Protein AF-A0A6V3NQ74-F1 (afdb_monomer_lite)

Radius of gyration: 39.57 Å; chains: 1; bounding box: 62×53×136 Å

InterPro domains:
  IPR001876 Zinc finger, RanBP2-type [SM00547] (29-54)
  IPR036443 Zinc finger, RanBP2-type superfamily [SSF90209] (30-55)

Sequence (118 aa):
MMWGGRRREKKKSTQEKKVPKSESVVDAGPWECTRCTFLNTSGKATECSVCGTERPKKSPTTQLHTPHFSTHNLKKDKRKKQTPIINTHETKKKKDKRERQRKRKTKNESKKLFTNEE

Secondary structure (DSSP, 8-state):
------------------------------EE-TTT--EE--TT-SB-TTT-PBPPP-----S------------------------HHHHHHHHHHHHHHHHHHHHHHHHHHHTS--

Structure (mmCIF, N/CA/C/O backbone):
data_AF-A0A6V3NQ74-F1
#
_entry.id   AF-A0A6V3NQ74-F1
#
loop_
_atom_site.group_PDB
_atom_site.id
_atom_site.type_symbol
_atom_site.label_atom_id
_atom_site.label_alt_id
_atom_site.label_comp_id
_atom_site.label_asym_id
_atom_site.label_entity_id
_atom_site.label_seq_id
_atom_site.pdbx_PDB_ins_code
_atom_site.Cartn_x
_atom_site.Cartn_y
_atom_site.Cartn_z
_atom_site.occupancy
_atom_site.B_iso_or_equiv
_atom_site.auth_seq_id
_atom_site.auth_comp_id
_atom_site.auth_asym_id
_atom_site.auth_atom_id
_atom_site.pdbx_PDB_model_num
ATOM 1 N N . MET A 1 1 ? 40.743 -21.119 -69.668 1.00 57.19 1 MET A N 1
ATOM 2 C CA . MET A 1 1 ? 40.511 -19.823 -68.988 1.00 57.19 1 MET A CA 1
ATOM 3 C C . MET A 1 1 ? 39.258 -19.955 -68.125 1.00 57.19 1 MET A C 1
ATOM 5 O O . MET A 1 1 ? 38.320 -20.621 -68.536 1.00 57.19 1 MET A O 1
ATOM 9 N N . MET A 1 2 ? 39.328 -19.483 -66.881 1.00 46.78 2 MET A N 1
ATOM 10 C CA . MET A 1 2 ? 38.542 -19.945 -65.725 1.00 46.78 2 MET A CA 1
ATOM 11 C C . MET A 1 2 ? 37.077 -19.467 -65.720 1.00 46.78 2 MET A C 1
ATOM 13 O O . MET A 1 2 ? 36.794 -18.312 -66.019 1.00 46.78 2 MET A O 1
ATOM 17 N N . TRP A 1 3 ? 36.157 -20.349 -65.309 1.00 50.09 3 TRP A N 1
ATOM 18 C CA . TRP A 1 3 ? 34.763 -20.029 -64.976 1.00 50.09 3 TRP A CA 1
ATOM 19 C C . TRP A 1 3 ? 34.698 -19.148 -63.714 1.00 50.09 3 TRP A C 1
ATOM 21 O O . TRP A 1 3 ? 34.986 -19.606 -62.610 1.00 50.09 3 TRP A O 1
ATOM 31 N N . GLY A 1 4 ? 34.304 -17.882 -63.860 1.00 46.12 4 GLY A N 1
ATOM 32 C CA . GLY A 1 4 ? 34.121 -16.938 -62.752 1.00 46.12 4 GLY A CA 1
ATOM 33 C C . GLY A 1 4 ? 32.715 -16.999 -62.148 1.00 46.12 4 GLY A C 1
ATOM 34 O O . GLY A 1 4 ? 31.885 -16.134 -62.416 1.00 46.12 4 GLY A O 1
ATOM 35 N N . GLY A 1 5 ? 32.431 -18.009 -61.323 1.00 43.97 5 GLY A N 1
ATOM 36 C CA . GLY A 1 5 ? 31.190 -18.087 -60.546 1.00 43.97 5 GLY A CA 1
ATOM 37 C C . GLY A 1 5 ? 31.200 -17.117 -59.358 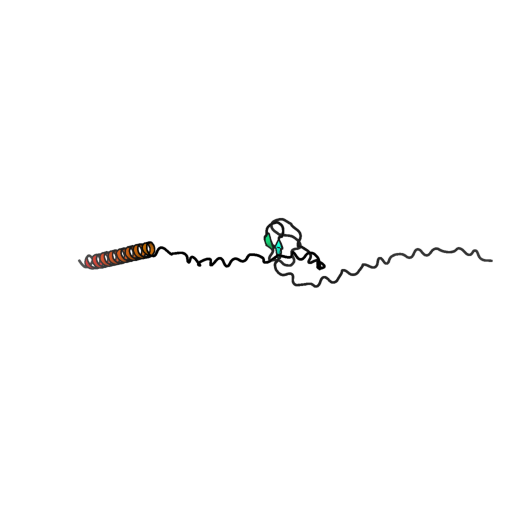1.00 43.97 5 GLY A C 1
ATOM 38 O O . GLY A 1 5 ? 31.984 -17.277 -58.423 1.00 43.97 5 GLY A O 1
ATOM 39 N N . ARG A 1 6 ? 30.316 -16.111 -59.351 1.00 62.88 6 ARG A N 1
ATOM 40 C CA . ARG A 1 6 ? 30.157 -15.186 -58.214 1.00 62.88 6 ARG A CA 1
ATOM 41 C C . ARG A 1 6 ? 29.403 -15.882 -57.071 1.00 62.88 6 ARG A C 1
ATOM 43 O O . ARG A 1 6 ? 28.174 -15.915 -57.042 1.00 62.88 6 ARG A O 1
ATOM 50 N N . ARG A 1 7 ? 30.149 -16.450 -56.121 1.00 61.56 7 ARG A N 1
ATOM 51 C CA . ARG A 1 7 ? 29.634 -17.074 -54.890 1.00 61.56 7 ARG A CA 1
ATOM 52 C C . ARG A 1 7 ? 28.954 -16.011 -54.011 1.00 61.56 7 ARG A C 1
ATOM 54 O O . ARG A 1 7 ? 29.626 -15.140 -53.472 1.00 61.56 7 ARG A O 1
ATOM 61 N N . ARG A 1 8 ? 27.623 -16.064 -53.851 1.00 62.25 8 ARG A N 1
ATOM 62 C CA . ARG A 1 8 ? 26.909 -15.288 -52.817 1.00 62.25 8 ARG A CA 1
ATOM 63 C C . ARG A 1 8 ? 27.290 -15.841 -51.443 1.00 62.25 8 ARG A C 1
ATOM 65 O O . ARG A 1 8 ? 26.897 -16.953 -51.091 1.00 62.25 8 ARG A O 1
ATOM 72 N N . GLU A 1 9 ? 28.033 -15.065 -50.665 1.00 59.28 9 GLU A N 1
ATOM 73 C CA . GLU A 1 9 ? 28.279 -15.345 -49.252 1.00 59.28 9 GLU A CA 1
ATOM 74 C C . GLU A 1 9 ? 26.968 -15.199 -48.465 1.00 59.28 9 GLU A C 1
ATOM 76 O O . GLU A 1 9 ? 26.471 -14.095 -48.237 1.00 59.28 9 GLU A O 1
ATOM 81 N N . LYS A 1 10 ? 26.388 -16.323 -48.032 1.00 55.28 10 LYS A N 1
ATOM 82 C CA . LYS A 1 10 ? 25.374 -16.331 -46.972 1.00 55.28 10 LYS A CA 1
ATOM 83 C C . LYS A 1 10 ? 26.070 -15.964 -45.659 1.00 55.28 10 LYS A C 1
ATOM 85 O O . LYS A 1 10 ? 26.582 -16.842 -44.967 1.00 55.28 10 LYS A O 1
ATOM 90 N N . LYS A 1 11 ? 26.105 -14.673 -45.315 1.00 51.38 11 LYS A N 1
ATOM 91 C CA . LYS A 1 11 ? 26.543 -14.222 -43.989 1.00 51.38 11 LYS A CA 1
ATOM 92 C C . LYS A 1 11 ? 25.480 -14.609 -42.961 1.00 51.38 11 LYS A C 1
ATOM 94 O O . LYS A 1 11 ? 24.398 -14.036 -42.886 1.00 51.38 11 LYS A O 1
ATOM 99 N N . LYS A 1 12 ? 25.799 -15.680 -42.240 1.00 46.34 12 LYS A N 1
ATOM 100 C CA . LYS A 1 12 ? 25.073 -16.248 -41.110 1.00 46.34 12 LYS A CA 1
ATOM 101 C C . LYS A 1 12 ? 25.259 -15.334 -39.896 1.00 46.34 12 LYS A C 1
ATOM 103 O O . LYS A 1 12 ? 26.386 -15.036 -39.535 1.00 46.34 12 LYS A O 1
ATOM 108 N N . SER A 1 13 ? 24.143 -14.995 -39.255 1.00 49.78 13 SER A N 1
ATOM 109 C CA . SER A 1 13 ? 24.027 -14.777 -37.810 1.00 49.78 13 SER A CA 1
ATOM 110 C C . SER A 1 13 ? 24.991 -13.784 -37.153 1.00 49.78 13 SER A C 1
ATOM 112 O O . SER A 1 13 ? 25.988 -14.175 -36.555 1.00 49.78 13 SER A O 1
ATOM 114 N N . THR A 1 14 ? 24.528 -12.546 -37.042 1.00 41.84 14 THR A N 1
ATOM 115 C CA . THR A 1 14 ? 24.642 -11.797 -35.786 1.00 41.84 14 THR A CA 1
ATOM 116 C C . THR A 1 14 ? 23.406 -10.922 -35.684 1.00 41.84 14 THR A C 1
ATOM 118 O O . THR A 1 14 ? 23.372 -9.782 -36.129 1.00 41.84 14 THR A O 1
ATOM 121 N N . GLN A 1 15 ? 22.328 -11.495 -35.147 1.00 54.38 15 GLN A N 1
ATOM 122 C CA . GLN A 1 15 ? 21.281 -10.682 -34.551 1.00 54.38 15 GLN A CA 1
ATOM 123 C C . GLN A 1 15 ? 21.956 -9.979 -33.372 1.00 54.38 15 GLN A C 1
ATOM 125 O O . GLN A 1 15 ? 22.154 -10.588 -32.320 1.00 54.38 15 GLN A O 1
ATOM 130 N N . GLU A 1 16 ? 22.390 -8.734 -33.580 1.00 52.34 16 GLU A N 1
ATOM 131 C CA . GLU A 1 16 ? 22.707 -7.820 -32.492 1.00 52.34 16 GLU A CA 1
ATOM 132 C C . GLU A 1 16 ? 21.496 -7.825 -31.565 1.00 52.34 16 GLU A C 1
ATOM 134 O O . GLU A 1 16 ? 20.439 -7.255 -31.852 1.00 52.34 16 GLU A O 1
ATOM 139 N N . LYS A 1 17 ? 21.632 -8.561 -30.461 1.00 50.25 17 LYS A N 1
ATOM 140 C CA . LYS A 1 17 ? 20.785 -8.404 -29.294 1.00 50.25 17 LYS A CA 1
ATOM 141 C C . LYS A 1 17 ? 20.925 -6.939 -28.918 1.00 50.25 17 LYS A C 1
ATOM 143 O O . LYS A 1 17 ? 21.934 -6.555 -28.332 1.00 50.25 17 LYS A O 1
ATOM 148 N N . LYS A 1 18 ? 19.942 -6.123 -29.311 1.00 53.28 18 LYS A N 1
ATOM 149 C CA . LYS A 1 18 ? 19.784 -4.770 -28.788 1.00 53.28 18 LYS A CA 1
ATOM 150 C C . LYS A 1 18 ? 19.861 -4.900 -27.276 1.00 53.28 18 LYS A C 1
ATOM 152 O O . LYS A 1 18 ? 19.019 -5.551 -26.660 1.00 53.28 18 LYS A O 1
ATOM 157 N N . VAL A 1 19 ? 20.946 -4.360 -26.739 1.00 58.28 19 VAL A N 1
ATOM 158 C CA . VAL A 1 19 ? 21.267 -4.312 -25.320 1.00 58.28 19 VAL A CA 1
ATOM 159 C C . VAL A 1 19 ? 20.004 -3.864 -24.580 1.00 58.28 19 VAL A C 1
ATOM 161 O O . VAL A 1 19 ? 19.425 -2.846 -24.980 1.00 58.28 19 VAL A O 1
ATOM 164 N N . PRO A 1 20 ? 19.513 -4.616 -23.575 1.00 55.28 20 PRO A N 1
ATOM 165 C CA . PRO A 1 20 ? 18.380 -4.161 -22.791 1.00 55.28 20 PRO A CA 1
ATOM 166 C C . PRO A 1 20 ? 18.743 -2.793 -22.224 1.00 55.28 20 PRO A C 1
ATOM 168 O O . PRO A 1 20 ? 19.790 -2.612 -21.600 1.00 55.28 20 PRO A O 1
ATOM 171 N N . LYS A 1 21 ? 17.888 -1.817 -22.541 1.00 45.88 21 LYS A N 1
ATOM 172 C CA . LYS A 1 21 ? 17.929 -0.465 -21.999 1.00 45.88 21 LYS A CA 1
ATOM 173 C C . LYS A 1 21 ? 18.148 -0.606 -20.505 1.00 45.88 21 LYS A C 1
ATOM 175 O O . LYS A 1 21 ? 17.361 -1.293 -19.870 1.00 45.88 21 LYS A O 1
ATOM 180 N N . SER A 1 22 ? 19.234 -0.020 -20.006 1.00 53.34 22 SER A N 1
ATOM 181 C CA . SER A 1 22 ? 19.616 -0.033 -18.601 1.00 53.34 22 SER A CA 1
ATOM 182 C C . SER A 1 22 ? 18.401 0.321 -17.750 1.00 53.34 22 SER A C 1
ATOM 184 O O . SER A 1 22 ? 18.066 1.496 -17.576 1.00 53.34 22 SER A O 1
ATOM 186 N N . GLU A 1 23 ? 17.711 -0.707 -17.271 1.00 57.38 23 GLU A N 1
ATOM 187 C CA . GLU A 1 23 ? 16.810 -0.619 -16.146 1.00 57.38 23 GLU A CA 1
ATOM 188 C C . GLU A 1 23 ? 17.743 -0.300 -14.999 1.00 57.38 23 GLU A C 1
ATOM 190 O O . GLU A 1 23 ? 18.423 -1.164 -14.446 1.00 57.38 23 GLU A O 1
ATOM 195 N N . SER A 1 24 ? 17.856 0.999 -14.721 1.00 54.97 24 SER A N 1
ATOM 196 C CA . SER A 1 24 ? 18.256 1.445 -13.410 1.00 54.97 24 SER A CA 1
ATOM 197 C C . SER A 1 24 ? 17.444 0.590 -12.455 1.00 54.97 24 SER A C 1
ATOM 199 O O . SER A 1 24 ? 16.212 0.660 -12.431 1.00 54.97 24 SER A O 1
ATOM 201 N N . VAL A 1 25 ? 18.138 -0.287 -11.733 1.00 53.22 25 VAL A N 1
ATOM 202 C CA . VAL A 1 25 ? 17.598 -0.975 -10.571 1.00 53.22 25 VAL A CA 1
ATOM 203 C C . VAL A 1 25 ? 17.392 0.131 -9.544 1.00 53.22 25 VAL A C 1
ATOM 205 O O . VAL A 1 25 ? 18.156 0.309 -8.604 1.00 53.22 25 VAL A O 1
ATOM 208 N N . VAL A 1 26 ? 16.399 0.980 -9.809 1.00 58.75 26 VAL A N 1
ATOM 209 C CA . VAL A 1 26 ? 15.745 1.767 -8.795 1.00 58.75 26 VAL A CA 1
ATOM 210 C C . VAL A 1 26 ? 15.205 0.691 -7.891 1.00 58.75 26 VAL A C 1
ATOM 212 O O . VAL A 1 26 ? 14.385 -0.123 -8.323 1.00 58.75 26 VAL A O 1
ATOM 215 N N . ASP A 1 27 ? 15.759 0.612 -6.687 1.00 60.94 27 ASP A N 1
ATOM 216 C CA . ASP A 1 27 ? 15.124 -0.129 -5.620 1.00 60.94 27 ASP A CA 1
ATOM 217 C C . ASP A 1 27 ? 13.688 0.387 -5.584 1.00 60.94 27 ASP A C 1
ATOM 219 O O . ASP A 1 27 ? 13.398 1.558 -5.312 1.00 60.94 27 ASP A O 1
ATOM 223 N N . ALA A 1 28 ? 12.813 -0.420 -6.165 1.00 73.19 28 ALA A N 1
ATOM 224 C CA . ALA A 1 28 ? 11.477 -0.005 -6.461 1.00 73.19 28 ALA A CA 1
ATOM 225 C C . ALA A 1 28 ? 10.808 0.009 -5.103 1.00 73.19 28 ALA A C 1
ATOM 227 O O . ALA A 1 28 ? 10.549 -1.042 -4.545 1.00 73.19 28 ALA A O 1
ATOM 228 N N . GLY A 1 29 ? 10.586 1.181 -4.526 1.00 87.19 29 GLY A N 1
ATOM 229 C CA . GLY A 1 29 ? 9.810 1.257 -3.299 1.00 87.19 29 GLY A CA 1
ATOM 230 C C . GLY A 1 29 ? 8.426 0.603 -3.459 1.00 87.19 29 GLY A C 1
ATOM 231 O O . GLY A 1 29 ? 8.012 0.253 -4.577 1.00 87.19 29 GLY A O 1
ATOM 232 N N . PRO A 1 30 ? 7.685 0.466 -2.350 1.00 91.62 30 PRO A N 1
ATOM 233 C CA . PRO A 1 30 ? 6.296 0.030 -2.395 1.00 91.62 30 PRO A CA 1
ATOM 234 C C . PRO A 1 30 ? 5.486 0.875 -3.392 1.00 91.62 30 PRO A C 1
ATOM 236 O O . PRO A 1 30 ? 5.761 2.063 -3.583 1.00 91.62 30 PRO A O 1
ATOM 239 N N . TRP A 1 31 ? 4.504 0.263 -4.054 1.00 93.06 31 TRP A N 1
ATOM 240 C CA . TRP A 1 31 ? 3.695 0.930 -5.078 1.00 93.06 31 TRP A CA 1
ATOM 241 C C . TRP A 1 31 ? 2.206 0.637 -4.913 1.00 93.06 31 TRP A C 1
ATOM 243 O O . TRP A 1 31 ? 1.803 -0.478 -4.586 1.00 93.06 31 TRP A O 1
ATOM 253 N N . GLU A 1 32 ? 1.381 1.647 -5.165 1.00 95.19 32 GLU A N 1
ATOM 254 C CA . GLU A 1 32 ? -0.074 1.532 -5.105 1.00 95.19 32 GLU A CA 1
ATOM 255 C C . GLU A 1 32 ? -0.635 1.060 -6.448 1.00 95.19 32 GLU A C 1
ATOM 257 O O . GLU A 1 32 ? -0.279 1.572 -7.513 1.00 95.19 32 GLU A O 1
ATOM 262 N N . CYS A 1 33 ? -1.523 0.071 -6.407 1.00 94.94 33 CYS A N 1
ATOM 263 C CA . CYS A 1 33 ? -2.203 -0.424 -7.591 1.00 94.94 33 CYS A CA 1
ATOM 264 C C . CYS A 1 33 ? -3.207 0.605 -8.122 1.00 94.94 33 CYS A C 1
ATOM 266 O O . CYS A 1 33 ? -4.113 1.025 -7.408 1.00 94.94 33 CYS A O 1
ATOM 268 N N . THR A 1 34 ? -3.128 0.938 -9.408 1.00 93.88 34 THR A N 1
ATOM 269 C CA . THR A 1 34 ? -4.053 1.883 -10.057 1.00 93.88 34 THR A CA 1
ATOM 270 C C . THR A 1 34 ? -5.473 1.339 -10.227 1.00 93.88 34 THR A C 1
ATOM 272 O O . THR A 1 34 ? -6.400 2.122 -10.408 1.00 93.88 34 THR A O 1
ATOM 275 N N . ARG A 1 35 ? -5.666 0.012 -10.162 1.00 95.12 35 ARG A N 1
ATOM 276 C CA . ARG A 1 35 ? -6.981 -0.632 -10.313 1.00 95.12 35 ARG A CA 1
ATOM 277 C C . ARG A 1 35 ? -7.727 -0.783 -8.991 1.00 95.12 35 ARG A C 1
ATOM 279 O O . ARG A 1 35 ? -8.915 -0.494 -8.936 1.00 95.12 35 ARG A O 1
ATOM 286 N N . CYS A 1 36 ? -7.057 -1.284 -7.953 1.00 95.75 36 CYS A N 1
ATOM 287 C CA . CYS A 1 36 ? -7.697 -1.630 -6.678 1.00 95.75 36 CYS A CA 1
ATOM 288 C C . CYS A 1 36 ? -7.138 -0.878 -5.464 1.00 95.75 36 CYS A C 1
ATOM 290 O O . CYS A 1 36 ? -7.457 -1.260 -4.344 1.00 95.75 36 CYS A O 1
ATOM 292 N N . THR A 1 37 ? -6.264 0.115 -5.681 1.00 95.25 37 THR A N 1
ATOM 293 C CA . THR A 1 37 ? -5.609 0.950 -4.650 1.00 95.25 37 THR A CA 1
ATOM 294 C C . THR A 1 37 ? -4.830 0.189 -3.574 1.00 95.25 37 THR A C 1
ATOM 296 O O . THR A 1 37 ? -4.385 0.772 -2.590 1.00 95.25 37 THR A O 1
ATOM 299 N N . PHE A 1 38 ? -4.602 -1.112 -3.769 1.00 96.06 38 PHE A N 1
ATOM 300 C CA . PHE A 1 38 ? -3.810 -1.929 -2.861 1.00 96.06 38 PHE A CA 1
ATOM 301 C C . PHE A 1 38 ? -2.329 -1.537 -2.903 1.00 96.06 38 PHE A C 1
ATOM 303 O O . PHE A 1 38 ? -1.752 -1.376 -3.981 1.00 96.06 38 PHE A O 1
ATOM 310 N N . LEU A 1 39 ? -1.704 -1.435 -1.729 1.00 95.62 39 LEU A N 1
ATOM 311 C CA . LEU A 1 39 ? -0.282 -1.140 -1.586 1.00 95.62 39 LEU A CA 1
ATOM 312 C C . LEU A 1 39 ? 0.550 -2.424 -1.707 1.00 95.62 39 LEU A C 1
ATOM 314 O O . LEU A 1 39 ? 0.621 -3.228 -0.778 1.00 95.62 39 LEU A O 1
ATOM 318 N N . ASN A 1 40 ? 1.232 -2.594 -2.835 1.00 93.69 40 ASN A N 1
ATOM 319 C CA . ASN A 1 40 ? 2.195 -3.671 -3.027 1.00 93.69 40 ASN A CA 1
ATOM 320 C C . ASN A 1 40 ? 3.516 -3.286 -2.346 1.00 93.69 40 ASN A C 1
ATOM 322 O O . ASN A 1 40 ? 4.269 -2.454 -2.855 1.00 93.69 40 ASN A O 1
ATOM 326 N N . THR A 1 41 ? 3.801 -3.888 -1.188 1.00 93.25 41 THR A N 1
ATOM 327 C CA . THR A 1 41 ? 5.021 -3.618 -0.404 1.00 93.25 41 THR A CA 1
ATOM 328 C C . THR A 1 41 ? 6.290 -4.122 -1.086 1.00 93.25 41 THR A C 1
ATOM 330 O O . THR A 1 41 ? 7.364 -3.547 -0.917 1.00 93.25 41 THR A O 1
ATOM 333 N N . SER A 1 42 ? 6.173 -5.180 -1.890 1.00 88.19 42 SER A N 1
ATOM 334 C CA . SER A 1 42 ? 7.275 -5.729 -2.671 1.00 88.19 42 SER A CA 1
ATOM 335 C C . SER A 1 42 ? 7.508 -4.925 -3.946 1.00 88.19 42 SER A C 1
ATOM 337 O O . SER A 1 42 ? 6.827 -5.097 -4.955 1.00 88.19 42 SER A O 1
ATOM 339 N N . GLY A 1 43 ? 8.564 -4.122 -3.931 1.00 82.69 43 GLY A N 1
ATOM 340 C CA . GLY A 1 43 ? 9.079 -3.393 -5.087 1.00 82.69 43 GLY A CA 1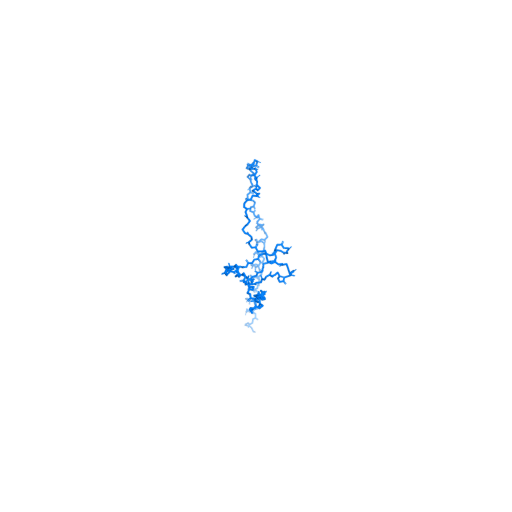
ATOM 341 C C . GLY A 1 43 ? 9.334 -4.187 -6.358 1.00 82.69 43 GLY A C 1
ATOM 342 O O . GLY A 1 43 ? 9.197 -3.681 -7.472 1.00 82.69 43 GLY A O 1
ATOM 343 N N . LYS A 1 44 ? 9.726 -5.450 -6.171 1.00 85.56 44 LYS A N 1
ATOM 344 C CA . LYS A 1 44 ? 10.049 -6.392 -7.246 1.00 85.56 44 LYS A CA 1
ATOM 345 C C . LYS A 1 44 ? 8.805 -6.971 -7.923 1.00 85.56 44 LYS A C 1
ATOM 347 O O . LYS A 1 44 ? 8.937 -7.561 -8.989 1.00 85.56 44 LYS A O 1
ATOM 352 N N . ALA A 1 45 ? 7.620 -6.822 -7.322 1.00 88.69 45 ALA A N 1
ATOM 353 C CA . ALA A 1 45 ? 6.387 -7.329 -7.905 1.00 88.69 45 ALA A CA 1
ATOM 354 C C . ALA A 1 45 ? 6.047 -6.543 -9.179 1.00 88.69 45 ALA A C 1
ATOM 356 O O . ALA A 1 45 ? 5.903 -5.317 -9.156 1.00 88.69 45 ALA A O 1
ATOM 357 N N . THR A 1 46 ? 5.932 -7.265 -10.293 1.00 91.31 46 THR A N 1
ATOM 358 C CA . THR A 1 46 ? 5.528 -6.730 -11.600 1.00 91.31 46 THR A CA 1
ATOM 359 C C . THR A 1 46 ? 4.015 -6.608 -11.736 1.00 91.31 46 THR A C 1
ATOM 361 O O . THR A 1 46 ? 3.546 -5.948 -12.656 1.00 91.31 46 THR A O 1
ATOM 364 N N . GLU A 1 47 ? 3.260 -7.214 -10.821 1.00 94.38 47 GLU A N 1
ATOM 365 C CA . GLU A 1 47 ? 1.802 -7.234 -10.789 1.00 94.38 47 GLU A CA 1
ATOM 366 C C . GLU A 1 47 ? 1.275 -7.107 -9.357 1.00 94.38 47 GLU A C 1
ATOM 368 O O . GLU A 1 47 ? 1.991 -7.339 -8.381 1.00 94.38 47 GLU A O 1
ATOM 373 N N . CYS A 1 48 ? 0.017 -6.698 -9.229 1.00 96.06 48 CYS A N 1
ATOM 374 C CA . CYS A 1 48 ? -0.641 -6.556 -7.943 1.00 96.06 48 CYS A CA 1
ATOM 375 C C . CYS A 1 48 ? -1.024 -7.920 -7.361 1.00 96.06 48 CYS A C 1
ATOM 377 O O . CYS A 1 48 ? -1.734 -8.683 -8.011 1.00 96.06 48 CYS A O 1
ATOM 379 N N . SER A 1 49 ? -0.676 -8.173 -6.097 1.00 95.56 49 SER A N 1
ATOM 380 C CA . SER A 1 49 ? -0.986 -9.443 -5.417 1.00 95.56 49 SER A CA 1
ATOM 381 C C . SER A 1 49 ? -2.482 -9.705 -5.204 1.00 95.56 49 SER A C 1
ATOM 383 O O . SER A 1 49 ? -2.880 -10.845 -4.997 1.00 95.56 49 SER A O 1
ATOM 385 N N . VAL A 1 50 ? -3.315 -8.660 -5.240 1.00 95.88 50 VAL A N 1
ATOM 386 C CA . VAL A 1 50 ? -4.764 -8.767 -5.008 1.00 95.88 50 VAL A CA 1
ATOM 387 C C . VAL A 1 50 ? -5.544 -8.954 -6.306 1.00 95.88 50 VAL A C 1
ATOM 389 O O . VAL A 1 50 ? -6.536 -9.672 -6.329 1.00 95.88 50 VAL A O 1
ATOM 392 N N . CYS A 1 51 ? -5.139 -8.282 -7.386 1.00 96.75 51 CYS A N 1
ATOM 393 C CA . CYS A 1 51 ? -5.944 -8.216 -8.611 1.00 96.75 51 CYS A CA 1
ATOM 394 C C . CYS A 1 51 ? -5.184 -8.532 -9.906 1.00 96.75 51 CYS A C 1
ATOM 396 O O . CYS A 1 51 ? -5.781 -8.432 -10.979 1.00 96.75 51 CYS A O 1
ATOM 398 N N . GLY A 1 52 ? -3.885 -8.836 -9.832 1.00 95.44 52 GLY A N 1
ATOM 399 C CA . GLY A 1 52 ? -3.043 -9.166 -10.988 1.00 95.44 52 GLY A CA 1
ATOM 400 C C . GLY A 1 52 ? -2.765 -8.001 -11.943 1.00 95.44 52 GLY A C 1
ATOM 401 O O . GLY A 1 52 ? -2.237 -8.206 -13.026 1.00 95.44 52 GLY A O 1
ATOM 402 N N . THR A 1 53 ? -3.133 -6.764 -11.586 1.00 95.50 53 THR A N 1
ATOM 403 C CA . THR A 1 53 ? -2.877 -5.600 -12.454 1.00 95.50 53 THR A CA 1
ATOM 404 C C . THR A 1 53 ? -1.383 -5.331 -12.538 1.00 95.50 53 THR A C 1
ATOM 406 O O . THR A 1 53 ? -0.725 -5.243 -11.501 1.00 95.50 53 THR A O 1
ATOM 409 N N . GLU A 1 54 ? -0.866 -5.154 -13.751 1.00 94.00 54 GLU A N 1
ATOM 410 C CA . GLU A 1 54 ? 0.544 -4.855 -13.983 1.00 94.00 54 GLU A CA 1
ATOM 411 C C . GLU A 1 54 ? 0.989 -3.534 -13.337 1.00 94.00 54 GLU A C 1
ATOM 413 O O . GLU A 1 54 ? 0.233 -2.564 -13.212 1.00 94.00 54 GLU A O 1
ATOM 418 N N . ARG A 1 55 ? 2.251 -3.497 -12.911 1.00 92.25 55 ARG A N 1
ATOM 419 C CA . ARG A 1 55 ? 2.861 -2.320 -12.308 1.00 92.25 55 ARG A CA 1
ATOM 420 C C . ARG A 1 55 ? 3.067 -1.243 -13.378 1.00 92.25 55 ARG A C 1
ATOM 422 O O . ARG A 1 55 ? 3.731 -1.512 -14.383 1.00 92.25 55 ARG A O 1
ATOM 429 N N . PRO A 1 56 ? 2.598 -0.002 -13.155 1.00 86.00 56 PRO A N 1
ATOM 430 C CA . PRO A 1 56 ? 2.804 1.075 -14.110 1.00 86.00 56 PRO A CA 1
ATOM 431 C C . PRO A 1 56 ? 4.303 1.342 -14.291 1.00 86.00 56 PRO A C 1
ATOM 433 O O . PRO A 1 56 ? 5.021 1.689 -13.347 1.00 86.00 56 PRO A O 1
ATOM 436 N N . LYS A 1 57 ? 4.786 1.176 -15.525 1.00 82.44 57 LYS A N 1
ATOM 437 C CA . LYS A 1 57 ? 6.140 1.578 -15.911 1.00 82.44 57 LYS A CA 1
ATOM 438 C C . LYS A 1 57 ? 6.183 3.099 -15.852 1.00 82.44 57 LYS A C 1
ATOM 440 O O . LYS A 1 57 ? 5.323 3.759 -16.427 1.00 82.44 57 LYS A O 1
ATOM 445 N N . LYS A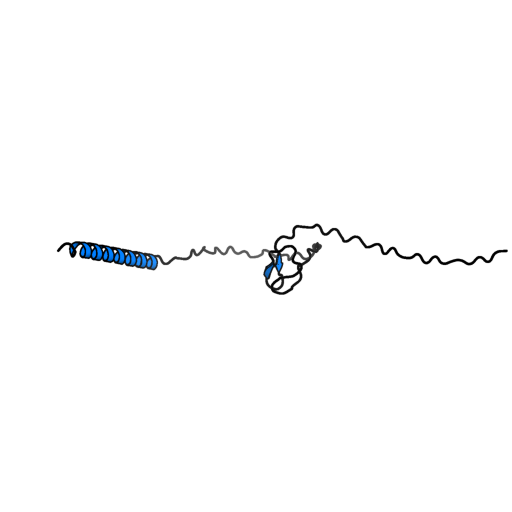 1 58 ? 7.178 3.660 -15.161 1.00 70.00 58 LYS A N 1
ATOM 446 C CA . LYS A 1 58 ? 7.424 5.106 -15.173 1.00 70.00 58 LYS A CA 1
ATOM 447 C C . LYS A 1 58 ? 7.859 5.490 -16.592 1.00 70.00 58 LYS A C 1
ATOM 449 O O . LYS A 1 58 ? 9.051 5.502 -16.887 1.00 70.00 58 LYS A O 1
ATOM 454 N N . SER A 1 59 ? 6.918 5.737 -17.500 1.00 56.06 59 SER A N 1
ATOM 455 C CA . SER A 1 59 ? 7.237 6.439 -18.736 1.00 56.06 59 SER A CA 1
ATOM 456 C C . SER A 1 59 ? 7.679 7.850 -18.347 1.00 56.06 59 SER A C 1
ATOM 458 O O . SER A 1 59 ? 7.014 8.467 -17.510 1.00 56.06 59 SER A O 1
ATOM 460 N N . PRO A 1 60 ? 8.769 8.394 -18.915 1.00 53.75 60 PRO A N 1
ATOM 461 C CA . PRO A 1 60 ? 8.982 9.829 -18.884 1.00 53.75 60 PRO A CA 1
ATOM 462 C C . PRO A 1 60 ? 7.861 10.430 -19.726 1.00 53.75 60 PRO A C 1
ATOM 464 O O . PRO A 1 60 ? 7.962 10.524 -20.947 1.00 53.75 60 PRO A O 1
ATOM 467 N N . THR A 1 61 ? 6.732 10.722 -19.093 1.00 51.19 61 THR A N 1
ATOM 468 C CA . THR A 1 61 ? 5.628 11.393 -19.754 1.00 51.19 61 THR A CA 1
ATOM 469 C C . THR A 1 61 ? 6.129 12.790 -20.072 1.00 51.19 61 THR A C 1
ATOM 471 O O . THR A 1 61 ? 6.228 13.644 -19.191 1.00 51.19 61 THR A O 1
ATOM 474 N N . THR A 1 62 ? 6.528 12.977 -21.331 1.00 49.50 62 THR A N 1
ATOM 475 C CA . THR A 1 62 ? 6.686 14.277 -21.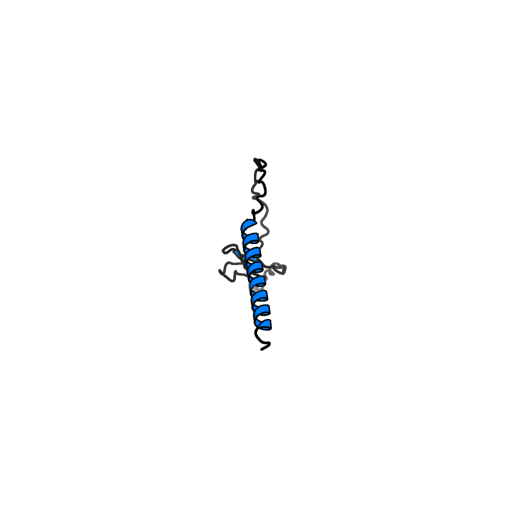964 1.00 49.50 62 THR A CA 1
ATOM 476 C C . THR A 1 62 ? 5.516 15.145 -21.538 1.00 49.50 62 THR A C 1
ATOM 478 O O . THR A 1 62 ? 4.350 14.810 -21.737 1.00 49.50 62 THR A O 1
ATOM 481 N N . GLN A 1 63 ? 5.878 16.242 -20.893 1.00 61.34 63 GLN A N 1
ATOM 482 C CA . GLN A 1 63 ? 5.016 17.342 -20.523 1.00 61.34 63 GLN A CA 1
ATOM 483 C C . GLN A 1 63 ? 4.207 17.772 -21.751 1.00 61.34 63 GLN A C 1
ATOM 485 O O . GLN A 1 63 ? 4.779 18.334 -22.674 1.00 61.34 63 GLN A O 1
ATOM 490 N N . LEU A 1 64 ? 2.905 17.504 -21.775 1.00 59.75 64 LEU A N 1
ATOM 491 C CA . LEU A 1 64 ? 1.889 18.436 -22.264 1.00 59.75 64 LEU A CA 1
ATOM 492 C C . LEU A 1 64 ? 0.531 17.832 -21.917 1.00 59.75 64 LEU A C 1
ATOM 494 O O . LEU A 1 64 ? 0.066 16.933 -22.596 1.00 59.75 64 LEU A O 1
ATOM 498 N N . HIS A 1 65 ? -0.008 18.249 -20.780 1.00 58.19 65 HIS A N 1
ATOM 499 C CA . HIS A 1 65 ? -1.416 18.525 -20.483 1.00 58.19 65 HIS A CA 1
ATOM 500 C C . HIS A 1 65 ? -1.411 18.903 -19.004 1.00 58.19 65 HIS A C 1
ATOM 502 O O . HIS A 1 65 ? -1.750 18.121 -18.121 1.00 58.19 65 HIS A O 1
ATOM 508 N N . THR A 1 66 ? -0.911 20.103 -18.729 1.00 63.88 66 THR A N 1
ATOM 509 C CA . THR A 1 66 ? -1.142 20.782 -17.460 1.00 63.88 66 THR A CA 1
ATOM 510 C C . THR A 1 66 ? -2.645 21.048 -17.367 1.00 63.88 66 THR A C 1
ATOM 512 O O . THR A 1 66 ? -3.156 21.823 -18.178 1.00 63.88 66 THR A O 1
ATOM 515 N N . PRO A 1 67 ? -3.395 20.456 -16.418 1.00 61.56 67 PRO A N 1
ATOM 516 C CA . PRO A 1 67 ? -4.702 20.999 -16.097 1.00 61.56 67 PRO A CA 1
ATOM 517 C C . PRO A 1 67 ? -4.465 22.383 -15.485 1.00 61.56 67 PRO A C 1
ATOM 519 O O . PRO A 1 67 ? -3.989 22.510 -14.357 1.00 61.56 67 PRO A O 1
ATOM 522 N N . HIS A 1 68 ? -4.742 23.436 -16.253 1.00 58.00 68 HIS A N 1
ATOM 523 C CA . HIS A 1 68 ? -4.786 24.799 -15.739 1.00 58.00 68 HIS A CA 1
ATOM 524 C C . HIS A 1 68 ? -5.995 24.911 -14.804 1.00 58.00 68 HIS A C 1
ATOM 526 O O . HIS A 1 68 ? -7.121 25.170 -15.230 1.00 58.00 68 HIS A O 1
ATOM 532 N N . PHE A 1 69 ? -5.772 24.657 -13.517 1.00 57.88 69 PHE A N 1
ATOM 533 C CA . PHE A 1 69 ? -6.778 24.869 -12.488 1.00 57.88 69 PHE A CA 1
ATOM 534 C C . PHE A 1 69 ? -6.864 26.379 -12.234 1.00 57.88 69 PHE A C 1
ATOM 536 O O . PHE A 1 69 ? -6.058 26.938 -11.492 1.00 57.88 69 PHE A O 1
ATOM 543 N N . SER A 1 70 ? -7.806 27.060 -12.892 1.00 63.34 70 SER A N 1
ATOM 544 C CA . SER A 1 70 ? -8.108 28.465 -12.602 1.00 63.34 70 SER A CA 1
ATOM 545 C C . SER A 1 70 ? -8.480 28.602 -11.127 1.00 63.34 70 SER A C 1
ATOM 547 O O . SER A 1 70 ? -9.556 28.186 -10.700 1.00 63.34 70 SER A O 1
ATOM 549 N N . THR A 1 71 ? -7.602 29.214 -10.338 1.00 63.25 71 THR A N 1
ATOM 550 C CA . THR A 1 71 ? -7.845 29.566 -8.936 1.00 63.25 71 THR A CA 1
ATOM 551 C C . THR A 1 71 ? -8.715 30.817 -8.844 1.00 63.25 71 THR A C 1
ATOM 553 O O . THR A 1 71 ? -8.338 31.813 -8.234 1.00 63.25 71 THR A O 1
ATOM 556 N N . HIS A 1 72 ? -9.911 30.793 -9.434 1.00 64.62 72 HIS A N 1
ATOM 557 C CA . HIS A 1 72 ? -10.893 31.840 -9.178 1.00 64.62 72 HIS A CA 1
ATOM 558 C C . HIS A 1 72 ? -12.003 31.302 -8.276 1.00 64.62 72 HIS A C 1
ATOM 560 O O . HIS A 1 72 ? -12.728 30.385 -8.649 1.00 64.62 72 HIS A O 1
ATOM 566 N N . ASN A 1 73 ? -12.140 31.935 -7.105 1.00 62.72 73 ASN A N 1
ATOM 567 C CA . ASN A 1 73 ? -13.079 31.658 -6.007 1.00 62.72 73 ASN A CA 1
ATOM 568 C C . ASN A 1 73 ? -12.604 30.725 -4.879 1.00 62.72 73 ASN A C 1
ATOM 570 O O . ASN A 1 73 ? -13.360 29.870 -4.427 1.00 62.72 73 ASN A O 1
ATOM 574 N N . LEU A 1 74 ? -11.450 31.008 -4.266 1.00 60.59 74 LEU A N 1
ATOM 575 C CA . LEU A 1 74 ? -11.340 30.769 -2.821 1.00 60.59 74 LEU A CA 1
ATOM 576 C C . LEU A 1 74 ? -11.976 31.962 -2.085 1.00 60.59 74 LEU A C 1
ATOM 578 O O . LEU A 1 74 ? -11.287 32.839 -1.559 1.00 60.59 74 LEU A O 1
ATOM 582 N N . LYS A 1 75 ? -13.319 32.030 -2.063 1.00 60.16 75 LYS A N 1
ATOM 583 C CA . LYS A 1 75 ? -13.985 32.771 -0.980 1.00 60.16 75 LYS A CA 1
ATOM 584 C C . LYS A 1 75 ? -13.452 32.139 0.308 1.00 60.16 75 LYS A C 1
ATOM 586 O O . LYS A 1 75 ? -13.477 30.921 0.455 1.00 60.16 75 LYS A O 1
ATOM 591 N N . LYS A 1 76 ? -12.879 32.958 1.193 1.00 58.22 76 LYS A N 1
ATOM 592 C CA . LYS A 1 76 ? -12.367 32.529 2.497 1.00 58.22 76 LYS A CA 1
ATOM 593 C C . LYS A 1 76 ? -13.536 32.033 3.347 1.00 58.22 76 LYS A C 1
ATOM 595 O O . LYS A 1 76 ? -14.034 32.765 4.200 1.00 58.22 76 LYS A O 1
ATOM 600 N N . ASP A 1 77 ? -13.946 30.789 3.145 1.00 64.44 77 ASP A N 1
ATOM 601 C CA . ASP A 1 77 ? -14.801 30.102 4.093 1.00 64.44 77 ASP A CA 1
ATOM 602 C C . ASP A 1 77 ? -13.963 29.867 5.345 1.00 64.44 77 ASP A C 1
ATOM 604 O O . ASP A 1 77 ? -13.152 28.942 5.438 1.00 64.44 77 ASP A O 1
ATOM 608 N N . LYS A 1 78 ? -14.141 30.756 6.325 1.00 63.31 78 LYS A N 1
ATOM 609 C CA . LYS A 1 78 ? -13.727 30.543 7.710 1.00 63.31 78 LYS A CA 1
ATOM 610 C C . LYS A 1 78 ? -14.498 29.331 8.240 1.00 63.31 78 LYS A C 1
ATOM 612 O O . LYS A 1 78 ? -15.459 29.481 8.993 1.00 63.31 78 LYS A O 1
ATOM 617 N N . ARG A 1 79 ? -14.088 28.115 7.865 1.00 63.97 79 ARG A N 1
ATOM 618 C CA . ARG A 1 79 ? -14.514 26.891 8.544 1.00 63.97 79 ARG A CA 1
ATOM 619 C C . AR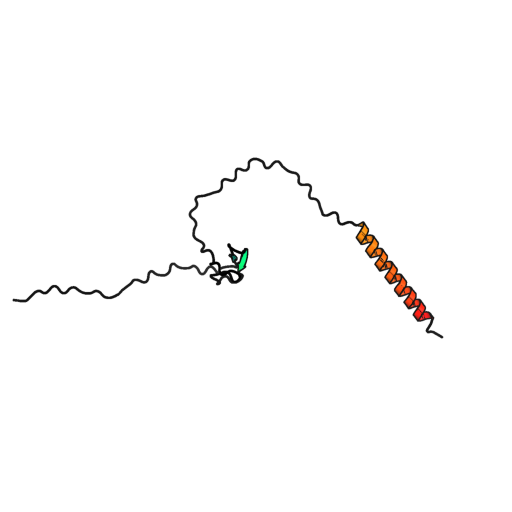G A 1 79 ? -13.986 26.978 9.967 1.00 63.97 79 ARG A C 1
ATOM 621 O O . ARG A 1 79 ? -12.830 26.670 10.252 1.00 63.97 79 ARG A O 1
ATOM 628 N N . LYS A 1 80 ? -14.848 27.467 10.854 1.00 63.06 80 LYS A N 1
ATOM 629 C CA . LYS A 1 80 ? -14.725 27.352 12.302 1.00 63.06 80 LYS A CA 1
ATOM 630 C C . LYS A 1 80 ? -14.403 25.886 12.576 1.00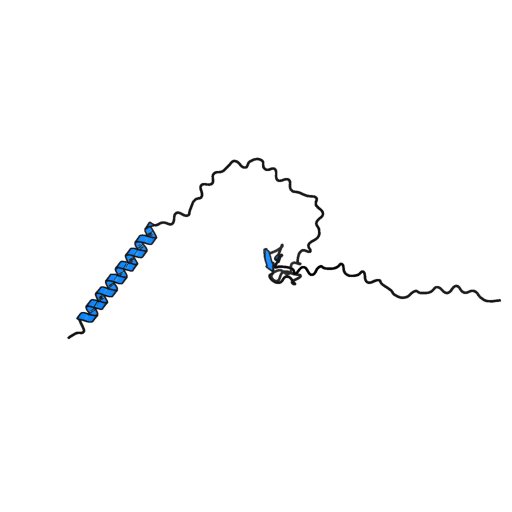 63.06 80 LYS A C 1
ATOM 632 O O . LYS A 1 80 ? -15.243 25.029 12.320 1.00 63.06 80 LYS A O 1
ATOM 637 N N . LYS A 1 81 ? -13.165 25.601 12.994 1.00 61.91 81 LYS A N 1
ATOM 638 C CA . LYS A 1 81 ? -12.733 24.262 13.400 1.00 61.91 81 LYS A CA 1
ATOM 639 C C . LYS A 1 81 ? -13.681 23.829 14.514 1.00 61.91 81 LYS A C 1
ATOM 641 O O . LYS A 1 81 ? -13.552 24.292 15.643 1.00 61.91 81 LYS A O 1
ATOM 646 N N . GLN A 1 82 ? -14.685 23.027 14.172 1.00 59.75 82 GLN A N 1
ATOM 647 C CA . GLN A 1 82 ? -15.507 22.355 15.160 1.00 59.75 82 GLN A CA 1
ATOM 648 C C . GLN A 1 82 ? -14.609 21.288 15.761 1.00 59.75 82 GLN A C 1
ATOM 650 O O . GLN A 1 82 ? -14.372 20.235 15.175 1.00 59.75 82 GLN A O 1
ATOM 655 N N . THR A 1 83 ? -14.023 21.620 16.904 1.00 66.44 83 THR A N 1
ATOM 656 C CA . THR A 1 83 ? -13.498 20.605 17.799 1.00 66.44 83 THR A CA 1
ATOM 657 C C . THR A 1 83 ? -14.672 19.711 18.199 1.00 66.44 83 THR A C 1
ATOM 659 O O . THR A 1 83 ? -15.769 20.227 18.441 1.00 66.44 83 THR A O 1
ATOM 662 N N . PRO A 1 84 ? -14.499 18.379 18.240 1.00 62.88 84 PRO A N 1
ATOM 663 C CA . PRO A 1 84 ? -15.552 17.513 18.738 1.00 62.88 84 PRO A CA 1
ATOM 664 C C . PRO A 1 84 ? -15.842 17.927 20.181 1.00 62.88 84 PRO A C 1
ATOM 666 O O . PRO A 1 84 ? -14.963 17.876 21.044 1.00 62.88 84 PRO A O 1
ATOM 669 N N . ILE A 1 85 ? -17.063 18.396 20.432 1.00 66.00 85 ILE A N 1
ATOM 670 C CA . ILE A 1 85 ? -17.549 18.668 21.780 1.00 66.00 85 ILE A CA 1
ATOM 671 C C . ILE A 1 85 ? -17.707 17.299 22.438 1.00 66.00 85 ILE A C 1
ATOM 673 O O . ILE A 1 85 ? -18.716 16.619 22.274 1.00 66.00 85 ILE A O 1
ATOM 677 N N . ILE A 1 86 ? -16.666 16.846 23.130 1.00 65.75 86 ILE A N 1
ATOM 678 C CA . ILE A 1 86 ? -16.743 15.644 23.951 1.00 65.75 86 ILE A CA 1
ATOM 679 C C . ILE A 1 86 ? -17.720 15.979 25.083 1.00 65.75 86 ILE A C 1
ATOM 681 O O . ILE A 1 86 ? -17.449 16.869 25.889 1.00 65.75 86 ILE A O 1
ATOM 685 N N . ASN A 1 87 ? -18.869 15.303 25.129 1.00 66.38 87 ASN A N 1
ATOM 686 C CA . ASN A 1 87 ? -19.891 15.498 26.156 1.00 66.38 87 ASN A CA 1
ATOM 687 C C . ASN A 1 87 ? -19.316 15.171 27.548 1.00 66.38 87 ASN A C 1
ATOM 689 O O . ASN A 1 87 ? -19.287 14.023 27.991 1.00 66.38 87 ASN A O 1
ATOM 693 N N . THR A 1 88 ? -18.858 16.197 28.265 1.00 60.53 88 THR A N 1
ATOM 694 C CA . THR A 1 88 ? -18.218 16.095 29.591 1.00 60.53 88 THR A CA 1
ATOM 695 C C . THR A 1 88 ? -19.158 15.583 30.690 1.00 60.53 88 THR A C 1
ATOM 697 O O . THR A 1 88 ? -18.708 15.183 31.765 1.00 60.53 88 THR A O 1
ATOM 700 N N . HIS A 1 89 ? -20.469 15.557 30.440 1.00 62.62 89 HIS A N 1
ATOM 701 C CA . HIS A 1 89 ? -21.460 15.127 31.424 1.00 62.62 89 HIS A CA 1
ATOM 702 C C . HIS A 1 89 ? -21.494 13.596 31.615 1.00 62.62 89 HIS A C 1
ATOM 704 O O . HIS A 1 89 ? -21.738 13.122 32.729 1.00 62.62 89 HIS A O 1
ATOM 710 N N . GLU A 1 90 ? -21.220 12.808 30.569 1.00 59.41 90 GLU A N 1
ATOM 711 C CA . GLU A 1 90 ? -21.204 11.339 30.660 1.00 59.41 90 GLU A CA 1
ATOM 712 C C . GLU A 1 90 ? -19.949 10.825 31.372 1.00 59.41 90 GLU A C 1
ATOM 714 O O . GLU A 1 90 ? -20.016 9.894 32.183 1.00 59.41 90 GLU A O 1
ATOM 719 N N . THR A 1 91 ? -18.802 11.467 31.135 1.00 56.06 91 THR A N 1
ATOM 720 C CA . THR A 1 91 ? -17.526 11.074 31.749 1.00 56.06 91 THR A CA 1
ATOM 721 C C . THR A 1 91 ? -17.529 11.313 33.262 1.00 56.06 91 THR A C 1
ATOM 723 O O . THR A 1 91 ? -17.022 10.472 34.012 1.00 56.06 91 THR A O 1
ATOM 726 N N . LYS A 1 92 ? -18.184 12.387 33.735 1.00 60.47 92 LYS A N 1
ATOM 727 C CA . LYS A 1 92 ? -18.351 12.676 35.171 1.00 60.47 92 LYS A CA 1
ATOM 728 C C . LYS A 1 92 ? -19.253 11.647 35.865 1.00 60.47 92 LYS A C 1
ATOM 730 O O . LYS A 1 92 ? -18.830 11.039 36.847 1.00 60.47 92 LYS A O 1
ATOM 735 N N . LYS A 1 93 ? -20.422 11.329 35.289 1.00 64.31 93 LYS A N 1
ATOM 736 C CA . LYS A 1 93 ? -21.335 10.296 35.831 1.00 64.31 93 LYS A CA 1
ATOM 737 C C . LYS A 1 93 ? -20.670 8.915 35.928 1.00 64.31 93 LYS A C 1
ATOM 739 O O . LYS A 1 93 ? -20.869 8.196 36.912 1.00 64.31 93 LYS A O 1
ATOM 744 N N . LYS A 1 94 ? -19.854 8.534 34.935 1.00 65.44 94 LYS A N 1
ATOM 745 C CA . LYS A 1 94 ? -19.143 7.241 34.926 1.00 65.44 94 LYS A CA 1
ATOM 746 C C . LYS A 1 94 ? -18.042 7.175 35.995 1.00 65.44 94 LYS A C 1
ATOM 748 O O . LYS A 1 94 ? -17.881 6.127 36.628 1.00 65.44 94 LYS A O 1
ATOM 753 N N . LYS A 1 95 ? -17.327 8.282 36.241 1.00 65.69 95 LYS A N 1
ATOM 754 C CA . LYS A 1 95 ? -16.318 8.389 37.311 1.00 65.69 95 LYS A CA 1
ATOM 755 C C . LYS A 1 95 ? -16.962 8.282 38.698 1.00 65.69 95 LYS A C 1
ATOM 757 O O . LYS A 1 95 ? -16.520 7.455 39.499 1.00 65.69 95 LYS A O 1
ATOM 762 N N . ASP A 1 96 ? -18.061 8.999 38.923 1.00 72.06 96 ASP A N 1
ATOM 763 C CA . ASP A 1 96 ? -18.785 8.996 40.202 1.00 72.06 96 ASP A CA 1
ATOM 764 C C . ASP A 1 96 ? -19.346 7.604 40.545 1.00 72.06 96 ASP A C 1
ATOM 766 O O . ASP A 1 96 ? -19.256 7.142 41.687 1.00 72.06 96 ASP A O 1
ATOM 770 N N . LYS A 1 97 ? -19.872 6.877 39.546 1.00 73.38 97 LYS A N 1
ATOM 771 C CA . LYS A 1 97 ? -20.357 5.497 39.729 1.00 73.38 97 LYS A CA 1
ATOM 772 C C . LYS A 1 97 ? -19.229 4.546 40.145 1.00 73.38 97 LYS A C 1
ATOM 774 O O . LYS A 1 97 ? -19.417 3.745 41.063 1.00 73.38 97 LYS A O 1
ATOM 779 N N . ARG A 1 98 ? -18.056 4.649 39.507 1.00 74.00 98 ARG A N 1
ATOM 780 C CA . ARG A 1 98 ? -16.887 3.802 39.807 1.00 74.00 98 ARG A CA 1
ATOM 781 C C . ARG A 1 98 ? -16.329 4.080 41.205 1.00 74.00 98 ARG A C 1
ATOM 783 O O . ARG A 1 98 ? -15.958 3.142 41.909 1.00 74.00 98 ARG A O 1
ATOM 790 N N . GLU A 1 99 ? -16.309 5.339 41.636 1.00 80.62 99 GLU A N 1
ATOM 791 C CA . GLU A 1 99 ? -15.865 5.711 42.984 1.00 80.62 99 GLU A CA 1
ATOM 792 C C . GLU A 1 99 ? -16.833 5.218 44.072 1.00 80.62 99 GLU A C 1
ATOM 794 O O . GLU A 1 99 ? -16.397 4.623 45.061 1.00 80.62 99 GLU A O 1
ATOM 799 N N . ARG A 1 100 ? -18.152 5.365 43.866 1.00 80.44 100 ARG A N 1
ATOM 800 C CA . ARG A 1 100 ? -19.169 4.830 44.793 1.00 80.44 100 ARG A CA 1
ATOM 801 C C . ARG A 1 100 ? -19.068 3.311 44.956 1.00 80.44 100 ARG A C 1
ATOM 803 O O . ARG A 1 100 ? -19.210 2.813 46.071 1.00 80.44 100 ARG A O 1
ATOM 810 N N . GLN A 1 101 ? -18.797 2.571 43.878 1.00 79.44 101 GLN A N 1
ATOM 811 C CA . GLN A 1 101 ? -18.596 1.118 43.947 1.00 79.44 101 GLN A CA 1
ATOM 812 C C . GLN A 1 101 ? -17.345 0.737 44.748 1.00 79.44 101 GLN A C 1
ATOM 814 O O . GLN A 1 101 ? -17.414 -0.169 45.576 1.00 79.44 101 GLN A O 1
ATOM 819 N N . ARG A 1 102 ? -16.228 1.456 44.567 1.00 83.00 102 ARG A N 1
ATOM 820 C CA . ARG A 1 102 ? -15.001 1.228 45.349 1.00 83.00 102 ARG A CA 1
ATOM 821 C C . ARG A 1 102 ? -15.235 1.445 46.844 1.00 83.00 102 ARG A C 1
ATOM 823 O O . ARG A 1 102 ? -14.904 0.561 47.624 1.00 83.00 102 ARG A O 1
ATOM 830 N N . LYS A 1 103 ? -15.887 2.550 47.229 1.00 82.62 103 LYS A N 1
ATOM 831 C CA . LYS A 1 103 ? -16.208 2.848 48.640 1.00 82.62 103 LYS A CA 1
ATOM 832 C C . LYS A 1 103 ? -17.142 1.809 49.273 1.00 82.62 103 LYS A C 1
ATOM 834 O O . LYS A 1 103 ? -17.003 1.484 50.447 1.00 82.62 103 LYS A O 1
ATOM 839 N N . ARG A 1 104 ? -18.099 1.267 48.508 1.00 85.12 104 ARG A N 1
ATOM 840 C CA . ARG A 1 104 ? -18.966 0.173 48.984 1.00 85.12 104 ARG A CA 1
ATOM 841 C C . ARG A 1 104 ? -18.185 -1.123 49.188 1.00 85.12 104 ARG A C 1
ATOM 843 O O . ARG A 1 104 ? -18.402 -1.790 50.193 1.00 85.12 104 ARG A O 1
ATOM 850 N N . LYS A 1 105 ? -17.269 -1.453 48.271 1.00 84.56 105 LYS A N 1
ATOM 851 C CA . LYS A 1 105 ? -16.420 -2.644 48.390 1.00 84.56 105 LYS A CA 1
ATOM 852 C C . LYS A 1 105 ? -15.524 -2.562 49.625 1.00 84.56 105 LYS A C 1
ATOM 854 O O . LYS A 1 105 ? -15.559 -3.480 50.430 1.00 84.56 105 LYS A O 1
ATOM 859 N N . THR A 1 106 ? -14.820 -1.446 49.828 1.00 79.69 106 THR A N 1
ATOM 860 C CA . THR A 1 106 ? -13.949 -1.270 51.004 1.00 79.69 106 THR A CA 1
ATOM 861 C C . THR A 1 106 ? -14.736 -1.316 52.310 1.00 79.69 106 THR A C 1
ATOM 863 O O . THR A 1 106 ? -14.311 -1.979 53.243 1.00 79.69 106 THR A O 1
ATOM 866 N N . LYS A 1 107 ? -15.927 -0.702 52.370 1.00 82.25 107 LYS A N 1
ATOM 867 C CA . LYS A 1 107 ? -16.785 -0.763 53.565 1.00 82.25 107 LYS A CA 1
ATOM 868 C C . LYS A 1 107 ? -17.265 -2.184 53.874 1.00 82.25 107 LYS A C 1
ATOM 870 O O . LYS A 1 107 ? -17.311 -2.560 55.040 1.00 82.25 107 LYS A O 1
ATOM 875 N N . ASN A 1 108 ? -17.637 -2.959 52.856 1.00 79.75 108 ASN A N 1
ATOM 876 C CA . ASN A 1 108 ? -18.036 -4.355 53.049 1.00 79.75 108 ASN A CA 1
ATOM 877 C C . ASN A 1 108 ? -16.846 -5.229 53.465 1.00 79.75 108 ASN A C 1
ATOM 879 O O . ASN A 1 108 ? -17.023 -6.131 54.275 1.00 79.75 108 ASN A O 1
ATOM 883 N N . GLU A 1 109 ? -15.646 -4.938 52.964 1.00 81.81 109 GLU A N 1
ATOM 884 C CA . GLU A 1 109 ? -14.423 -5.650 53.339 1.00 81.81 109 GLU A CA 1
ATOM 885 C C . GLU A 1 109 ? -14.004 -5.345 54.783 1.00 81.81 109 GLU A C 1
ATOM 887 O O . GLU A 1 109 ? -13.780 -6.271 55.554 1.00 81.81 109 GLU A O 1
ATOM 892 N N . SER A 1 110 ? -14.030 -4.074 55.202 1.00 78.69 110 SER A N 1
ATOM 893 C CA . SER A 1 110 ? -13.793 -3.691 56.601 1.00 78.69 110 SER A CA 1
ATOM 894 C C . SER A 1 110 ? -14.828 -4.290 57.556 1.00 78.69 110 SER A C 1
ATOM 896 O O . SER A 1 110 ? -14.472 -4.721 58.644 1.00 78.69 110 SER A O 1
ATOM 898 N N . LYS A 1 111 ? -16.104 -4.367 57.149 1.00 79.75 111 LYS A N 1
ATOM 899 C CA . LYS A 1 111 ? -17.138 -5.054 57.938 1.00 79.75 111 LYS A CA 1
ATOM 900 C C . LYS A 1 111 ? -16.876 -6.553 58.056 1.00 79.75 111 LYS A C 1
ATOM 902 O O . LYS A 1 111 ? -17.088 -7.098 59.125 1.00 79.75 111 LYS A O 1
ATOM 907 N N . LYS A 1 112 ? -16.409 -7.196 56.982 1.00 79.56 112 LYS A N 1
ATOM 908 C CA . LYS A 1 112 ? -16.074 -8.625 56.982 1.00 79.56 112 LYS A CA 1
ATOM 909 C C . LYS A 1 112 ? -14.873 -8.933 57.879 1.00 79.56 112 LYS A C 1
ATOM 911 O O . LYS A 1 112 ? -14.845 -9.988 58.492 1.00 79.56 112 LYS A O 1
ATOM 916 N N . LEU A 1 113 ? -13.899 -8.026 57.956 1.00 70.19 113 LEU A N 1
ATOM 917 C CA . LEU A 1 113 ? -12.763 -8.160 58.871 1.00 70.19 113 LEU A CA 1
ATOM 918 C C . LEU A 1 113 ? -13.204 -8.066 60.338 1.00 70.19 113 LEU A C 1
ATOM 920 O O . LEU A 1 113 ? -12.742 -8.852 61.147 1.00 70.19 113 LEU A O 1
ATOM 924 N N . PHE A 1 114 ? -14.152 -7.180 60.652 1.00 65.50 114 PHE A N 1
ATOM 925 C CA . PHE A 1 114 ? -14.641 -6.982 62.021 1.00 65.50 114 PHE A CA 1
ATOM 926 C C . PHE A 1 114 ? -15.563 -8.108 62.530 1.00 65.50 114 PHE A C 1
ATOM 928 O O . PHE A 1 114 ? -15.736 -8.262 63.728 1.00 65.50 114 PHE A O 1
ATOM 935 N N . THR A 1 115 ? -16.184 -8.887 61.637 1.00 67.75 115 THR A N 1
ATOM 936 C CA . THR A 1 115 ? -17.080 -10.004 62.006 1.00 67.75 115 THR A CA 1
ATOM 937 C C . THR A 1 115 ? -16.377 -11.359 62.111 1.00 67.75 115 THR A C 1
ATOM 939 O O . THR A 1 115 ? -17.049 -12.353 62.345 1.00 67.75 115 THR A O 1
ATOM 942 N N . ASN A 1 116 ? -15.063 -11.421 61.875 1.00 60.38 116 ASN A N 1
ATOM 943 C CA . ASN A 1 116 ? -14.274 -12.659 61.934 1.00 60.38 116 ASN A CA 1
ATOM 944 C C . ASN A 1 116 ? -13.337 -12.704 63.163 1.00 60.38 116 ASN A C 1
ATOM 946 O O . ASN A 1 116 ? -12.404 -13.501 63.173 1.00 60.38 116 ASN A O 1
ATOM 950 N N . GLU A 1 117 ? -13.554 -11.834 64.156 1.00 58.72 117 GLU A N 1
ATOM 951 C CA . GLU A 1 117 ? -12.824 -11.805 65.439 1.00 58.72 117 GLU A CA 1
ATOM 952 C C . GLU A 1 117 ? -13.668 -12.330 66.625 1.00 58.72 117 GLU A C 1
ATOM 954 O O . GLU A 1 117 ? -13.415 -11.955 67.766 1.00 58.72 117 GLU A O 1
ATOM 959 N N . GLU A 1 118 ? -14.647 -13.210 66.377 1.00 54.88 118 GLU A N 1
ATOM 960 C CA . GLU A 1 118 ? -15.355 -13.982 67.420 1.00 54.88 118 GLU A CA 1
ATOM 961 C C . GLU A 1 118 ? -15.224 -15.489 67.172 1.00 54.88 118 GLU A C 1
ATOM 963 O O . GLU A 1 118 ? -15.401 -15.909 66.001 1.00 54.88 118 GLU A O 1
#

Organism: NCBI:txid91324

Foldseek 3Di:
DDDDDDDDDPPDDDPPPPPPDPPPPPVQAWDADPPPRDTRRRSPDQADPPPRHGDDDPDPPPDDDPPPPPPDDPPPPPPPPPDPPPPVVVVVVVVVVVVVVVVVVVVVVVVVVVVPPD

pLDDT: mean 70.03, std 15.74, range [41.84, 96.75]